Protein AF-A0A818Z376-F1 (afdb_monomer_lite)

Radius of gyration: 17.65 Å; chains: 1; bounding box: 39×61×44 Å

Sequence (131 aa):
MRNTRVFIASDSEQASSKIALQFPNQTITVPGPILHIDLPAEGVDRDHGFLKVVIDFYALGECHTSILTPSGFSALANRRRIDPYQNLFKYEDSNRRIERCHNVYEYGPPPKIMNSQLYCRVVFNCSSREM

Secondary structure (DSSP, 8-state):
-----EEE--S-HHHHHHHHHHSTTTEEE--SPPPPTTS--TT--HHHHHHHHHHHHHHHHT-SSEEE-S-HHHHHHHTTSSSTTTTEEEEETTTTEEEE-S-GGGG-PPPS-------------------

pLDDT: mean 73.96, std 20.76, range [27.02, 95.19]

Foldseek 3Di:
DPLAAAEDQDQDPPVLVVVCVVVPPRYDYQDAGQDDPPDPDDPGPPVSNVVRLVVSLQVLCPDQAHEDELDPSSLNSLVPHPDSQRNYWYQDPVVRDIGRDPDSCVSPDDPPDPPPPPPPPPDPPPPPPDD

Structure (mmCIF, N/CA/C/O backbone):
data_AF-A0A818Z376-F1
#
_entry.id   AF-A0A818Z376-F1
#
loop_
_atom_site.group_PDB
_atom_site.id
_atom_site.type_symbol
_atom_site.label_atom_id
_atom_site.label_alt_id
_atom_site.label_comp_id
_atom_site.label_asym_id
_atom_site.label_entity_id
_atom_site.label_seq_id
_atom_site.pdbx_PDB_ins_code
_atom_site.Cartn_x
_atom_site.Cartn_y
_atom_site.Cartn_z
_atom_site.occupancy
_atom_site.B_iso_or_equiv
_atom_site.auth_seq_id
_atom_site.auth_comp_id
_atom_site.auth_asym_id
_atom_site.auth_atom_id
_atom_site.pdbx_PDB_model_num
ATOM 1 N N . MET A 1 1 ? -14.908 -9.721 18.491 1.00 42.75 1 MET A N 1
ATOM 2 C CA . MET A 1 1 ? -14.151 -8.605 17.878 1.00 42.75 1 MET A CA 1
ATOM 3 C C . MET A 1 1 ? -13.743 -9.043 16.481 1.00 42.75 1 MET A C 1
ATOM 5 O O . MET A 1 1 ? -13.333 -10.187 16.340 1.00 42.75 1 MET A O 1
ATOM 9 N N . ARG A 1 2 ? -13.936 -8.223 15.441 1.00 52.84 2 ARG A N 1
ATOM 10 C CA . ARG A 1 2 ? -13.462 -8.580 14.091 1.00 52.84 2 ARG A CA 1
ATOM 11 C C . ARG A 1 2 ? -11.931 -8.492 14.086 1.00 52.84 2 ARG A C 1
ATOM 13 O O . ARG A 1 2 ? -11.396 -7.478 14.518 1.00 52.84 2 ARG A O 1
ATOM 20 N N . ASN A 1 3 ? -11.251 -9.550 13.643 1.00 78.19 3 ASN A N 1
ATOM 21 C CA . ASN A 1 3 ? -9.796 -9.567 13.475 1.00 78.19 3 ASN A CA 1
ATOM 22 C C . ASN A 1 3 ? -9.409 -8.643 12.311 1.00 78.19 3 ASN A C 1
ATOM 24 O O . ASN A 1 3 ? -9.401 -9.071 11.159 1.00 78.19 3 ASN A O 1
ATOM 28 N N . THR A 1 4 ? -9.127 -7.375 12.605 1.00 86.38 4 THR A N 1
ATOM 29 C CA . THR A 1 4 ? -8.616 -6.416 11.618 1.00 86.38 4 THR A CA 1
ATOM 30 C C . THR A 1 4 ? -7.124 -6.652 11.405 1.00 86.38 4 THR A C 1
ATOM 32 O O . THR A 1 4 ? -6.371 -6.776 12.369 1.00 86.38 4 THR A O 1
ATOM 35 N N . ARG A 1 5 ? -6.697 -6.709 10.141 1.00 92.81 5 ARG A N 1
ATOM 36 C CA . ARG A 1 5 ? -5.283 -6.721 9.749 1.00 92.81 5 ARG A CA 1
ATOM 37 C C . ARG A 1 5 ? -4.965 -5.469 8.942 1.00 92.81 5 ARG A C 1
ATOM 39 O O . ARG A 1 5 ? -5.823 -4.979 8.210 1.00 92.81 5 ARG A O 1
ATOM 46 N N . VAL A 1 6 ? -3.743 -4.972 9.079 1.00 93.75 6 VAL A N 1
ATOM 47 C CA . VAL A 1 6 ? -3.241 -3.771 8.407 1.00 93.75 6 VAL A CA 1
ATOM 48 C C . VAL A 1 6 ? -2.179 -4.199 7.405 1.00 93.75 6 VAL A C 1
ATOM 50 O O . VAL A 1 6 ? -1.086 -4.606 7.789 1.00 93.75 6 VAL A O 1
ATOM 53 N N . PHE A 1 7 ? -2.502 -4.128 6.119 1.00 95.19 7 PHE A N 1
ATOM 54 C CA . PHE A 1 7 ? -1.516 -4.346 5.068 1.00 95.19 7 PHE A CA 1
ATOM 55 C C . PHE A 1 7 ? -0.757 -3.047 4.775 1.00 95.19 7 PHE A C 1
ATOM 57 O O . PHE A 1 7 ? -1.379 -1.996 4.619 1.00 95.19 7 PHE A O 1
ATOM 64 N N . ILE A 1 8 ? 0.573 -3.118 4.710 1.00 92.81 8 ILE A N 1
ATOM 65 C CA . ILE A 1 8 ? 1.451 -1.970 4.461 1.00 92.81 8 ILE A CA 1
ATOM 66 C C . ILE A 1 8 ? 2.267 -2.230 3.194 1.00 92.81 8 ILE A C 1
ATOM 68 O O . ILE A 1 8 ? 3.196 -3.042 3.210 1.00 92.81 8 ILE A O 1
ATOM 72 N N . ALA A 1 9 ? 1.949 -1.484 2.135 1.00 91.38 9 ALA A N 1
ATOM 73 C CA . ALA A 1 9 ? 2.754 -1.381 0.921 1.00 91.38 9 ALA A CA 1
ATOM 74 C C . ALA A 1 9 ? 3.561 -0.078 0.968 1.00 91.38 9 ALA A C 1
ATOM 76 O O . ALA A 1 9 ? 2.996 1.014 0.890 1.00 91.38 9 ALA A O 1
ATOM 77 N N . SER A 1 10 ? 4.873 -0.192 1.156 1.00 87.25 10 SER A N 1
ATOM 78 C CA . SER A 1 10 ? 5.786 0.945 1.280 1.00 87.25 10 SER A CA 1
ATOM 79 C C . SER A 1 10 ? 7.206 0.526 0.899 1.00 87.25 10 SER A C 1
ATOM 81 O O . SER A 1 10 ? 7.645 -0.589 1.199 1.00 87.25 10 SER A O 1
ATOM 83 N N . ASP A 1 11 ? 7.924 1.438 0.256 1.00 80.62 11 ASP A N 1
ATOM 84 C CA . ASP A 1 11 ? 9.367 1.391 0.010 1.00 80.62 11 ASP A CA 1
ATOM 85 C C . ASP A 1 11 ? 10.172 1.890 1.224 1.00 80.62 11 ASP A C 1
ATOM 87 O O . ASP A 1 11 ? 11.321 1.506 1.417 1.00 80.62 11 ASP A O 1
ATOM 91 N N . SER A 1 12 ? 9.553 2.692 2.095 1.00 83.38 12 SER A N 1
ATOM 92 C CA . SER A 1 12 ? 10.142 3.142 3.356 1.00 83.38 12 SER A CA 1
ATOM 93 C C . SER A 1 12 ? 10.022 2.087 4.464 1.00 83.38 12 SER A C 1
ATOM 95 O O . SER A 1 12 ? 8.942 1.866 5.032 1.00 83.38 12 SER A O 1
ATOM 97 N N . GLU A 1 13 ? 11.149 1.478 4.839 1.00 83.12 13 GLU A N 1
ATOM 98 C CA . GLU A 1 13 ? 11.244 0.594 6.011 1.00 83.12 13 GLU A CA 1
ATOM 99 C C . GLU A 1 13 ? 10.918 1.332 7.314 1.00 83.12 13 GLU A C 1
ATOM 101 O O . GLU A 1 13 ? 10.257 0.788 8.201 1.00 83.12 13 GLU A O 1
ATOM 106 N N . GLN A 1 14 ? 11.328 2.599 7.423 1.00 84.62 14 GLN A N 1
ATOM 107 C CA . GLN A 1 14 ? 11.061 3.427 8.599 1.00 84.62 14 GLN A CA 1
ATOM 108 C C . GLN A 1 14 ? 9.560 3.670 8.788 1.00 84.62 14 GLN A C 1
ATOM 110 O O . GLN A 1 14 ? 9.058 3.556 9.908 1.00 84.62 14 GLN A O 1
ATOM 115 N N . ALA A 1 15 ? 8.834 3.991 7.711 1.00 84.00 15 ALA A N 1
ATOM 116 C CA . ALA A 1 15 ? 7.385 4.174 7.769 1.00 84.00 15 ALA A CA 1
ATOM 117 C C . ALA A 1 15 ? 6.684 2.867 8.163 1.00 84.00 15 ALA A C 1
ATOM 119 O O . ALA A 1 15 ? 5.873 2.853 9.090 1.00 84.00 15 ALA A O 1
ATOM 120 N N . SER A 1 16 ? 7.070 1.759 7.526 1.00 87.12 16 SER A N 1
ATOM 121 C CA . SER A 1 16 ? 6.525 0.428 7.813 1.00 87.12 16 SER A CA 1
ATOM 122 C C . SER A 1 16 ? 6.752 0.019 9.270 1.00 87.12 16 SER A C 1
ATOM 124 O O . SER A 1 16 ? 5.827 -0.446 9.935 1.00 87.12 16 SER A O 1
ATOM 126 N N . SER A 1 17 ? 7.951 0.275 9.799 1.00 88.38 17 SER A N 1
ATOM 127 C CA . SER A 1 17 ? 8.308 -0.026 11.189 1.00 88.38 17 SER A CA 1
ATOM 128 C C . SER A 1 17 ? 7.489 0.795 12.183 1.00 88.38 17 SER A C 1
ATOM 130 O O . SER A 1 17 ? 6.986 0.252 13.163 1.00 88.38 17 SER A O 1
ATOM 132 N N . LYS A 1 18 ? 7.286 2.094 11.921 1.00 89.25 18 LYS A N 1
ATOM 133 C CA . LYS A 1 18 ? 6.448 2.956 12.773 1.00 89.25 18 LYS A CA 1
ATOM 134 C C . LYS A 1 18 ? 5.004 2.456 12.847 1.00 89.25 18 LYS A C 1
ATOM 136 O O . LYS A 1 18 ? 4.437 2.405 13.934 1.00 89.25 18 LYS A O 1
ATOM 141 N N . ILE A 1 19 ? 4.428 2.045 11.717 1.00 87.25 19 ILE A N 1
ATOM 142 C CA . ILE A 1 19 ? 3.065 1.498 11.680 1.00 87.25 19 ILE A CA 1
ATOM 143 C C . ILE A 1 19 ? 3.015 0.135 12.389 1.00 87.25 19 ILE A C 1
ATOM 145 O O . ILE A 1 19 ? 2.101 -0.112 13.171 1.00 87.25 19 ILE A O 1
ATOM 149 N N . ALA A 1 20 ? 4.011 -0.732 12.183 1.00 89.06 20 ALA A N 1
ATOM 150 C CA . ALA A 1 20 ? 4.104 -2.023 12.869 1.00 89.06 20 ALA A CA 1
ATOM 151 C C . ALA A 1 20 ? 4.171 -1.889 14.397 1.00 89.06 20 ALA A C 1
ATOM 153 O O . ALA A 1 20 ? 3.533 -2.669 15.102 1.00 89.06 20 ALA A O 1
ATOM 154 N N . LEU A 1 21 ? 4.871 -0.872 14.907 1.00 92.25 21 LEU A N 1
ATOM 155 C CA . LEU A 1 21 ? 4.897 -0.554 16.338 1.00 92.25 21 LEU A CA 1
ATOM 156 C C . LEU A 1 21 ? 3.533 -0.083 16.864 1.00 92.25 21 LEU A C 1
ATOM 158 O O . LEU A 1 21 ? 3.190 -0.365 18.009 1.00 92.25 21 LEU A O 1
ATOM 162 N N . GLN A 1 22 ? 2.751 0.616 16.039 1.00 91.00 22 GLN A N 1
ATOM 163 C CA . GLN A 1 22 ? 1.426 1.112 16.415 1.00 91.00 22 GLN A CA 1
ATOM 164 C C . GLN A 1 22 ? 0.340 0.023 16.373 1.00 91.00 22 GLN A C 1
ATOM 166 O O . GLN A 1 22 ? -0.625 0.094 17.134 1.00 91.00 22 GLN A O 1
ATOM 171 N N . PHE A 1 23 ? 0.499 -0.992 15.519 1.00 88.94 23 PHE A N 1
ATOM 172 C CA . PHE A 1 23 ? -0.454 -2.093 15.338 1.00 88.94 23 PHE A CA 1
ATOM 173 C C . PHE A 1 23 ? 0.218 -3.464 15.545 1.00 88.94 23 PHE A C 1
ATOM 175 O O . PHE A 1 23 ? 0.301 -4.272 14.610 1.00 88.94 23 PHE A O 1
ATOM 182 N N . PRO A 1 24 ? 0.701 -3.761 16.766 1.00 88.44 24 PRO A N 1
ATOM 183 C CA . PRO A 1 24 ? 1.450 -4.982 17.029 1.00 88.44 24 PRO A CA 1
ATOM 184 C C . PRO A 1 24 ? 0.601 -6.224 16.729 1.00 88.44 24 PRO A C 1
ATOM 186 O O . PRO A 1 24 ? -0.566 -6.306 17.113 1.00 88.44 24 PRO A O 1
ATOM 189 N N . ASN A 1 25 ? 1.198 -7.205 16.046 1.00 88.50 25 ASN A N 1
ATOM 190 C CA . ASN A 1 25 ? 0.570 -8.472 15.636 1.00 88.50 25 ASN A CA 1
ATOM 191 C C . ASN A 1 25 ? -0.619 -8.343 14.663 1.00 88.50 25 ASN A C 1
ATOM 193 O O . ASN A 1 25 ? -1.320 -9.325 14.417 1.00 88.50 25 ASN A O 1
ATOM 197 N N . GLN A 1 26 ? -0.860 -7.154 14.108 1.00 90.25 26 GLN A N 1
ATOM 198 C CA . GLN A 1 26 ? -1.934 -6.914 13.137 1.00 90.25 26 GLN A CA 1
ATOM 199 C C . GLN A 1 26 ? -1.397 -6.510 11.765 1.00 90.25 26 GLN A C 1
ATOM 201 O O . GLN A 1 26 ? -2.154 -6.525 10.795 1.00 90.25 26 GLN A O 1
ATOM 206 N N . THR A 1 27 ? -0.114 -6.160 11.666 1.00 91.69 27 THR A N 1
ATOM 207 C CA . THR A 1 27 ? 0.498 -5.722 10.416 1.00 91.69 27 THR A CA 1
ATOM 208 C C . THR A 1 27 ? 0.963 -6.881 9.547 1.00 91.69 27 THR A C 1
ATOM 210 O O . THR A 1 27 ? 1.484 -7.889 10.020 1.00 91.69 27 THR A O 1
ATOM 213 N N . ILE A 1 28 ? 0.778 -6.717 8.242 1.00 92.56 28 ILE A N 1
ATOM 214 C CA . ILE A 1 28 ? 1.353 -7.560 7.201 1.00 92.56 28 ILE A CA 1
ATOM 215 C C . ILE A 1 28 ? 2.096 -6.629 6.250 1.00 92.56 28 ILE A C 1
ATOM 217 O O . ILE A 1 28 ? 1.557 -5.611 5.820 1.00 92.56 28 ILE A O 1
ATOM 221 N N . THR A 1 29 ? 3.330 -6.981 5.918 1.00 90.88 29 THR A N 1
ATOM 222 C CA . THR A 1 29 ? 4.151 -6.262 4.947 1.00 90.88 29 THR A CA 1
ATOM 223 C C . THR A 1 29 ? 4.932 -7.267 4.111 1.00 90.88 29 THR A C 1
ATOM 225 O O . THR A 1 29 ? 5.204 -8.378 4.576 1.00 90.88 29 THR A O 1
ATOM 228 N N . VAL A 1 30 ? 5.272 -6.891 2.882 1.00 89.31 30 VAL A N 1
ATOM 229 C CA . VAL A 1 30 ? 6.140 -7.685 2.013 1.00 89.31 30 VAL A CA 1
ATOM 230 C C . VAL A 1 30 ? 7.563 -7.129 2.121 1.00 89.31 30 VAL A C 1
ATOM 232 O O . VAL A 1 30 ? 7.770 -5.930 1.887 1.00 89.31 30 VAL A O 1
ATOM 235 N N . PRO A 1 31 ? 8.554 -7.954 2.503 1.00 83.31 31 PRO A N 1
ATOM 236 C CA . PRO A 1 31 ? 9.937 -7.506 2.603 1.00 83.31 31 PRO A CA 1
ATOM 237 C C . PRO A 1 31 ? 10.524 -7.186 1.221 1.00 83.31 31 PRO A C 1
ATOM 239 O O . PRO A 1 31 ? 10.107 -7.749 0.212 1.00 83.31 31 PRO A O 1
ATOM 242 N N . GLY A 1 32 ? 11.516 -6.294 1.194 1.00 76.00 32 GLY A N 1
ATOM 243 C CA . GLY A 1 32 ? 12.244 -5.895 -0.016 1.00 76.00 32 GLY A CA 1
ATOM 244 C C . GLY A 1 32 ? 11.938 -4.465 -0.487 1.00 76.00 32 GLY A C 1
ATOM 245 O O . GLY A 1 32 ? 11.064 -3.799 0.076 1.00 76.00 32 GLY A O 1
ATOM 246 N N . PRO A 1 33 ? 12.653 -3.963 -1.507 1.00 72.31 33 PRO A N 1
ATOM 247 C CA . PRO A 1 33 ? 12.403 -2.645 -2.090 1.00 72.31 33 PRO A CA 1
ATOM 248 C C . PRO A 1 33 ? 11.218 -2.679 -3.069 1.00 72.31 33 PRO A C 1
ATOM 250 O O . PRO A 1 33 ? 11.033 -3.662 -3.785 1.00 72.31 33 PRO A O 1
ATOM 253 N N . ILE A 1 34 ? 10.425 -1.604 -3.149 1.00 71.00 34 ILE A N 1
ATOM 254 C CA . ILE A 1 34 ? 9.512 -1.423 -4.291 1.00 71.00 34 ILE A CA 1
ATOM 255 C C . IL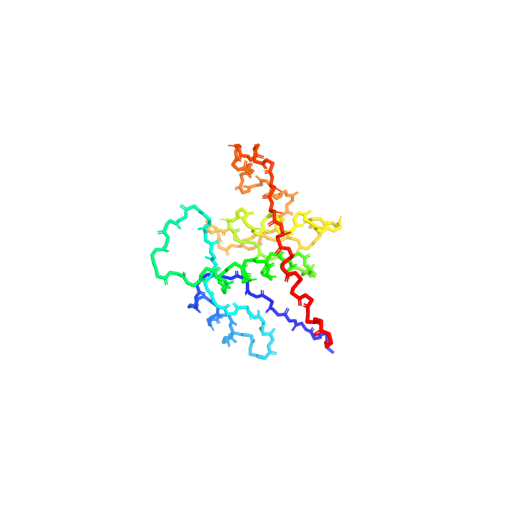E A 1 34 ? 10.375 -0.996 -5.476 1.00 71.00 34 ILE A C 1
ATOM 257 O O . ILE A 1 34 ? 11.016 0.053 -5.446 1.00 71.00 34 ILE A O 1
ATOM 261 N N . LEU A 1 35 ? 10.424 -1.825 -6.514 1.00 72.81 35 LEU A N 1
ATOM 262 C CA . LEU A 1 35 ? 11.175 -1.511 -7.723 1.00 72.81 35 LEU A CA 1
ATOM 263 C C . LEU A 1 35 ? 10.428 -0.483 -8.570 1.00 72.81 35 LEU A C 1
ATOM 265 O O . LEU A 1 35 ? 9.335 -0.740 -9.072 1.00 72.81 35 LEU A O 1
ATOM 269 N N . HIS A 1 36 ? 11.059 0.668 -8.770 1.00 71.81 36 HIS A N 1
ATOM 270 C CA . HIS A 1 36 ? 10.618 1.659 -9.740 1.00 71.81 36 HIS A CA 1
ATOM 271 C C . HIS A 1 36 ? 11.241 1.326 -11.095 1.00 71.81 36 HIS A C 1
ATOM 273 O O . HIS A 1 36 ? 12.459 1.378 -11.244 1.00 71.81 36 HIS A O 1
ATOM 279 N N . ILE A 1 37 ? 10.409 1.000 -12.087 1.00 64.06 37 ILE A N 1
ATOM 280 C CA . ILE A 1 37 ? 10.866 0.663 -13.448 1.00 64.06 37 ILE A CA 1
ATOM 281 C C . ILE A 1 37 ? 11.618 1.815 -14.134 1.00 64.06 37 ILE A C 1
ATOM 283 O O . ILE A 1 37 ? 12.416 1.571 -15.034 1.00 64.06 37 ILE A O 1
ATOM 287 N N . ASP A 1 38 ? 11.387 3.048 -13.678 1.00 58.94 38 ASP A N 1
ATOM 288 C CA . ASP A 1 38 ? 11.973 4.266 -14.238 1.00 58.94 38 ASP A CA 1
ATOM 289 C C . ASP A 1 38 ? 13.306 4.659 -13.576 1.00 58.94 38 ASP A C 1
ATOM 291 O O . ASP A 1 38 ? 13.969 5.587 -14.038 1.00 58.94 38 ASP A O 1
ATOM 295 N N . LEU A 1 39 ? 13.715 3.982 -12.494 1.00 59.22 39 LEU A N 1
ATOM 296 C CA . LEU A 1 39 ? 14.960 4.285 -11.790 1.00 59.22 39 LEU A CA 1
ATOM 297 C C . LEU A 1 39 ? 16.037 3.247 -12.148 1.00 59.22 39 LEU A C 1
ATOM 299 O O . LEU A 1 39 ? 15.885 2.068 -11.813 1.00 59.22 39 LEU A O 1
ATOM 303 N N . PRO A 1 40 ? 17.145 3.646 -12.804 1.00 53.06 40 PRO A N 1
ATOM 304 C CA . PRO A 1 40 ? 18.277 2.759 -13.015 1.00 53.06 40 PRO A CA 1
ATOM 305 C C . PRO A 1 40 ? 18.920 2.486 -11.659 1.00 53.06 40 PRO A C 1
ATOM 307 O O . PRO A 1 40 ? 19.587 3.345 -11.087 1.00 53.06 40 PRO A O 1
ATOM 310 N N . ALA A 1 41 ? 18.683 1.299 -11.118 1.00 55.50 41 ALA A N 1
ATOM 311 C CA . ALA A 1 41 ? 19.202 0.944 -9.815 1.00 55.50 41 ALA A CA 1
ATOM 312 C C . ALA A 1 41 ? 20.343 -0.071 -9.966 1.00 55.50 41 ALA A C 1
ATOM 314 O O . ALA A 1 41 ? 20.123 -1.260 -10.224 1.00 55.50 41 ALA A O 1
ATOM 315 N N . GLU A 1 42 ? 21.580 0.418 -9.858 1.00 58.50 42 GLU A N 1
ATOM 316 C CA . GLU A 1 42 ? 22.744 -0.434 -9.613 1.00 58.50 42 GLU A CA 1
ATOM 317 C C . GLU A 1 42 ? 22.624 -1.048 -8.211 1.00 58.50 42 GLU A C 1
ATOM 319 O O . GLU A 1 42 ? 22.254 -0.370 -7.254 1.00 58.50 42 GLU A O 1
ATOM 324 N N . GLY A 1 43 ? 22.896 -2.349 -8.088 1.00 60.66 43 GLY A N 1
ATOM 325 C CA . GLY A 1 43 ? 22.857 -3.052 -6.800 1.00 60.66 43 GLY A CA 1
ATOM 326 C C . GLY A 1 43 ? 21.462 -3.400 -6.267 1.00 60.66 43 GLY A C 1
ATOM 327 O O . GLY A 1 43 ? 21.360 -3.867 -5.136 1.00 60.66 43 GLY A O 1
ATOM 328 N N . VAL A 1 44 ? 20.391 -3.217 -7.050 1.00 64.75 44 VAL A N 1
ATOM 329 C CA . VAL A 1 44 ? 19.044 -3.640 -6.634 1.00 64.75 44 VAL A CA 1
ATOM 330 C C . VAL A 1 44 ? 18.782 -5.090 -7.004 1.00 64.75 44 VAL A C 1
ATOM 332 O O . VAL A 1 44 ? 18.938 -5.501 -8.154 1.00 64.75 44 VAL A O 1
ATOM 335 N N . ASP A 1 45 ? 18.325 -5.842 -6.007 1.00 69.75 45 ASP A N 1
ATOM 336 C CA . ASP A 1 45 ? 17.781 -7.183 -6.161 1.00 69.75 45 ASP A CA 1
ATOM 337 C C . ASP A 1 45 ? 16.485 -7.132 -6.983 1.00 69.75 45 ASP A C 1
ATOM 339 O O . ASP A 1 45 ? 15.395 -6.833 -6.481 1.00 69.75 45 ASP A O 1
ATOM 343 N N . ARG A 1 46 ? 16.639 -7.343 -8.293 1.00 71.06 46 ARG A N 1
ATOM 34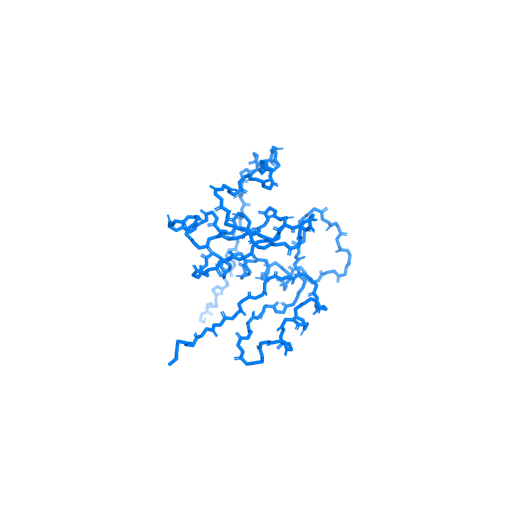4 C CA . ARG A 1 46 ? 15.559 -7.196 -9.272 1.00 71.06 46 ARG A CA 1
ATOM 345 C C . ARG A 1 46 ? 14.443 -8.205 -9.060 1.00 71.06 46 ARG A C 1
ATOM 347 O O . ARG A 1 46 ? 13.275 -7.852 -9.209 1.00 71.06 46 ARG A O 1
ATOM 354 N N . ASP A 1 47 ? 14.805 -9.424 -8.687 1.00 72.38 47 ASP A N 1
ATOM 355 C CA . ASP A 1 47 ? 13.862 -10.526 -8.560 1.00 72.38 47 ASP A CA 1
ATOM 356 C C . ASP A 1 47 ? 12.983 -10.328 -7.322 1.00 72.38 47 ASP A C 1
ATOM 358 O O . ASP A 1 47 ? 11.751 -10.338 -7.427 1.00 72.38 47 ASP A O 1
ATOM 362 N N . HIS A 1 48 ? 13.588 -10.039 -6.164 1.00 70.44 48 HIS A N 1
ATOM 363 C CA . HIS A 1 48 ? 12.823 -9.780 -4.943 1.00 70.44 48 HIS A CA 1
ATOM 364 C C . HIS A 1 48 ? 12.028 -8.475 -5.018 1.00 70.44 48 HIS A C 1
ATOM 366 O O . HIS A 1 48 ? 10.877 -8.437 -4.575 1.00 70.44 48 HIS A O 1
ATOM 372 N N . GLY A 1 49 ? 12.585 -7.417 -5.613 1.00 76.38 49 GLY A N 1
ATOM 373 C CA . GLY A 1 49 ? 11.857 -6.159 -5.763 1.00 76.38 49 GLY A CA 1
ATOM 374 C C . GLY A 1 49 ? 10.668 -6.277 -6.723 1.00 76.38 49 GLY A C 1
ATOM 375 O O . GLY A 1 49 ? 9.604 -5.718 -6.458 1.00 76.38 49 GLY A O 1
ATOM 376 N N . PHE A 1 50 ? 10.802 -7.042 -7.814 1.00 83.00 50 PHE A N 1
ATOM 377 C CA . PHE A 1 50 ? 9.702 -7.272 -8.749 1.00 83.00 50 PHE A CA 1
ATOM 378 C C . PHE A 1 50 ? 8.597 -8.085 -8.081 1.00 83.00 50 PHE A C 1
ATOM 380 O O . PHE A 1 50 ? 7.420 -7.729 -8.168 1.00 83.00 50 PHE A O 1
ATOM 387 N N . LEU A 1 51 ? 8.975 -9.142 -7.359 1.00 85.94 51 LEU A N 1
ATOM 388 C CA . LEU A 1 51 ? 8.023 -9.955 -6.619 1.00 85.94 51 LEU A CA 1
ATOM 389 C C . LEU A 1 51 ? 7.271 -9.120 -5.578 1.00 85.94 51 LEU A C 1
ATOM 391 O O . LEU A 1 51 ? 6.048 -9.228 -5.494 1.00 85.94 51 LEU A O 1
ATOM 395 N N . LYS A 1 52 ? 7.965 -8.241 -4.844 1.00 88.19 52 LYS A N 1
ATOM 396 C CA . LYS A 1 52 ? 7.318 -7.307 -3.918 1.00 88.19 52 LYS A CA 1
ATOM 397 C C . LYS A 1 52 ? 6.304 -6.415 -4.623 1.00 88.19 52 LYS A C 1
ATOM 399 O O . LYS A 1 52 ? 5.165 -6.354 -4.175 1.00 88.19 52 LYS A O 1
ATOM 404 N N . VAL A 1 53 ? 6.683 -5.771 -5.729 1.00 88.62 53 VAL A N 1
ATOM 405 C CA . VAL A 1 53 ? 5.777 -4.908 -6.509 1.00 88.62 53 VAL A CA 1
ATOM 406 C C . VAL A 1 53 ? 4.511 -5.666 -6.900 1.00 88.62 53 VAL A C 1
ATOM 408 O O . VAL A 1 53 ? 3.409 -5.147 -6.732 1.00 88.62 53 VAL A O 1
ATOM 411 N N . VAL A 1 54 ? 4.650 -6.903 -7.385 1.00 90.19 54 VAL A N 1
ATOM 412 C CA . VAL A 1 54 ? 3.504 -7.743 -7.749 1.00 90.19 54 VAL A CA 1
ATOM 413 C C . VAL A 1 54 ? 2.654 -8.056 -6.518 1.00 90.19 54 VAL A C 1
ATOM 415 O O . VAL A 1 54 ? 1.451 -7.810 -6.545 1.00 90.19 54 VAL A O 1
ATOM 418 N N . ILE A 1 55 ? 3.238 -8.554 -5.429 1.00 92.62 55 ILE A N 1
ATOM 419 C CA . ILE A 1 55 ? 2.463 -8.919 -4.235 1.00 92.62 55 ILE A CA 1
ATOM 420 C C . ILE A 1 55 ? 1.755 -7.690 -3.656 1.00 92.62 55 ILE A C 1
ATOM 422 O O . ILE A 1 55 ? 0.553 -7.762 -3.411 1.00 92.62 55 ILE A O 1
ATOM 426 N N . ASP A 1 56 ? 2.449 -6.561 -3.505 1.00 92.12 56 ASP A N 1
ATOM 427 C CA . ASP A 1 56 ? 1.877 -5.310 -2.998 1.00 92.12 56 ASP A CA 1
ATOM 428 C C . ASP A 1 56 ? 0.720 -4.830 -3.878 1.00 92.12 56 ASP A C 1
ATOM 430 O O . ASP A 1 56 ? -0.326 -4.427 -3.365 1.00 92.12 56 ASP A O 1
ATOM 434 N N . PHE A 1 57 ? 0.865 -4.921 -5.202 1.00 91.62 57 PHE A N 1
ATOM 435 C CA . PHE A 1 57 ? -0.158 -4.490 -6.150 1.00 91.62 57 PHE A CA 1
ATOM 436 C C . PHE A 1 57 ? -1.441 -5.318 -6.040 1.00 91.62 57 PHE A C 1
ATOM 438 O O . PHE A 1 57 ? -2.544 -4.770 -6.066 1.00 91.62 57 PHE A O 1
ATOM 445 N N . TYR A 1 58 ? -1.311 -6.639 -5.902 1.00 93.69 58 TYR A N 1
ATOM 446 C CA . TYR A 1 58 ? -2.465 -7.518 -5.730 1.00 93.69 58 TYR A CA 1
ATOM 447 C C . TYR A 1 58 ? -3.058 -7.384 -4.324 1.00 93.69 58 TYR A C 1
ATOM 449 O O . TYR A 1 58 ? -4.260 -7.179 -4.200 1.00 93.69 58 TYR A O 1
ATOM 457 N N . ALA A 1 59 ? -2.235 -7.416 -3.276 1.00 93.81 59 ALA A N 1
ATOM 458 C CA . ALA A 1 59 ? -2.692 -7.341 -1.891 1.00 93.81 59 ALA A CA 1
ATOM 459 C C . ALA A 1 59 ? -3.418 -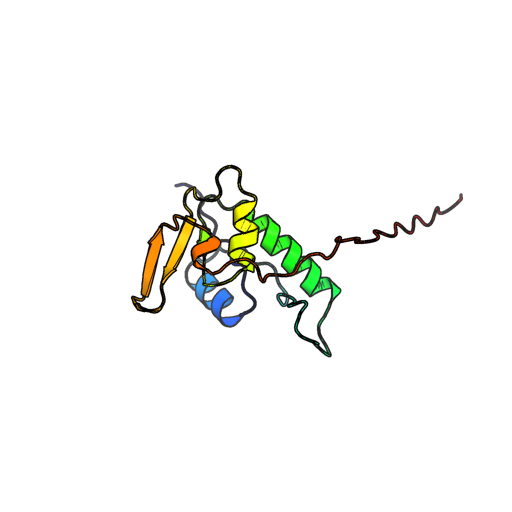6.023 -1.576 1.00 93.81 59 ALA A C 1
ATOM 461 O O . ALA A 1 59 ? -4.465 -6.054 -0.933 1.00 93.81 59 ALA A O 1
ATOM 462 N N . LEU A 1 60 ? -2.933 -4.879 -2.082 1.00 91.19 60 LEU A N 1
ATOM 463 C CA . LEU A 1 60 ? -3.632 -3.592 -1.954 1.00 91.19 60 LEU A CA 1
ATOM 464 C C . LEU A 1 60 ? -5.031 -3.618 -2.580 1.00 91.19 60 LEU A C 1
ATOM 466 O O . LEU A 1 60 ? -5.951 -3.002 -2.044 1.00 91.19 60 LEU A O 1
ATOM 470 N N . GLY A 1 61 ? -5.188 -4.304 -3.714 1.00 90.69 61 GLY A N 1
ATOM 471 C CA . GLY A 1 61 ? -6.473 -4.447 -4.395 1.00 90.69 61 GLY A CA 1
ATOM 472 C C . GLY A 1 61 ? -7.476 -5.305 -3.621 1.00 90.69 61 GLY A C 1
ATOM 473 O O . GLY A 1 61 ? -8.673 -5.099 -3.762 1.00 90.69 61 GLY A O 1
ATOM 474 N N . GLU A 1 62 ? -7.022 -6.214 -2.762 1.00 92.38 62 GLU A N 1
ATOM 475 C CA . GLU A 1 62 ? -7.904 -7.104 -1.990 1.00 92.38 62 GLU A CA 1
ATOM 476 C C . GLU A 1 62 ? -8.325 -6.519 -0.629 1.00 92.38 62 GLU A C 1
ATOM 478 O O . GLU A 1 62 ? -9.136 -7.103 0.096 1.00 92.38 62 GLU A O 1
ATOM 483 N N . CYS A 1 63 ? -7.802 -5.350 -0.254 1.00 92.12 63 CYS A N 1
ATOM 484 C CA . CYS A 1 63 ? -8.165 -4.690 0.994 1.00 92.12 63 CYS A CA 1
ATOM 485 C C . CYS A 1 63 ? -9.641 -4.248 1.004 1.00 92.12 63 CYS A C 1
ATOM 487 O O . CYS A 1 63 ? -10.152 -3.640 0.061 1.00 92.12 63 CYS A O 1
ATOM 489 N N . HIS A 1 64 ? -10.333 -4.492 2.125 1.00 92.25 64 HIS A N 1
ATOM 490 C CA . HIS A 1 64 ? -11.710 -4.015 2.323 1.00 92.25 64 HIS A CA 1
ATOM 491 C C . HIS A 1 64 ? -11.793 -2.485 2.412 1.00 92.25 64 HIS A C 1
ATOM 493 O O . HIS A 1 64 ? -12.756 -1.891 1.929 1.00 92.25 64 HIS A O 1
ATOM 499 N N . THR A 1 65 ? -10.787 -1.879 3.042 1.00 92.81 65 THR A N 1
ATOM 500 C CA . THR A 1 65 ? -10.609 -0.436 3.206 1.00 92.81 65 THR A CA 1
ATOM 501 C C . THR A 1 65 ? -9.189 -0.094 2.787 1.00 92.81 65 THR A C 1
ATOM 503 O O . THR A 1 65 ? -8.251 -0.731 3.266 1.00 92.81 65 THR A O 1
ATOM 506 N N . SER A 1 66 ? -9.036 0.928 1.950 1.00 93.06 66 SER A N 1
ATOM 507 C CA . SER A 1 66 ? -7.735 1.361 1.434 1.00 93.06 66 SER A CA 1
ATOM 508 C C . SER A 1 66 ? -7.521 2.839 1.728 1.00 93.06 66 SER A C 1
ATOM 510 O O . SER A 1 66 ? -8.405 3.653 1.469 1.00 93.06 66 SER A O 1
ATOM 512 N N . ILE A 1 67 ? -6.346 3.186 2.257 1.00 91.81 67 ILE A N 1
ATOM 513 C CA . ILE A 1 67 ? -5.912 4.571 2.480 1.00 91.81 67 ILE A CA 1
ATOM 514 C C . ILE A 1 67 ? -4.719 4.821 1.564 1.00 91.81 67 ILE A C 1
ATOM 516 O O . ILE A 1 67 ? -3.689 4.162 1.691 1.00 91.81 67 ILE A O 1
ATOM 520 N N . LEU A 1 68 ? -4.877 5.743 0.621 1.00 88.69 68 LEU A N 1
ATOM 521 C CA . LEU A 1 68 ? -3.882 6.045 -0.396 1.00 88.69 68 LEU A CA 1
ATOM 522 C C . LEU A 1 68 ? -3.067 7.281 -0.015 1.00 88.69 68 LEU A C 1
ATOM 524 O O . LEU A 1 68 ? -3.602 8.277 0.474 1.00 88.69 68 LEU A O 1
ATOM 528 N N . THR A 1 69 ? -1.772 7.226 -0.299 1.00 80.50 69 THR A N 1
ATOM 529 C CA . THR A 1 69 ? -0.935 8.413 -0.484 1.00 80.50 69 THR A CA 1
ATOM 530 C C . THR A 1 69 ? -0.994 8.860 -1.952 1.00 80.50 69 THR A C 1
ATOM 532 O O . THR A 1 69 ? -1.466 8.085 -2.793 1.00 80.50 69 THR A O 1
ATOM 535 N N . PRO A 1 70 ? -0.515 10.073 -2.293 1.00 73.69 70 PRO A N 1
ATOM 536 C CA . PRO A 1 70 ? -0.421 10.549 -3.675 1.00 73.69 70 PRO A CA 1
ATOM 537 C C . PRO A 1 70 ? 0.536 9.710 -4.539 1.00 73.69 70 PRO A C 1
ATOM 539 O O . PRO A 1 70 ? 1.680 10.081 -4.782 1.00 73.69 70 PRO A O 1
ATOM 542 N N . SER A 1 71 ? 0.072 8.545 -4.991 1.00 74.44 71 SER A N 1
ATOM 543 C CA . SER A 1 71 ? 0.846 7.573 -5.760 1.00 74.44 71 SER A CA 1
ATOM 544 C C . SER A 1 71 ? -0.009 6.937 -6.853 1.00 74.44 71 SER A C 1
ATOM 546 O O . SER A 1 71 ? -1.094 6.413 -6.596 1.00 74.44 71 SER A O 1
ATOM 548 N N . GLY A 1 72 ? 0.512 6.918 -8.083 1.00 78.56 72 GLY A N 1
ATOM 549 C CA . GLY A 1 72 ? -0.134 6.226 -9.201 1.00 78.56 72 GLY A CA 1
ATOM 550 C C . GLY A 1 72 ? -0.217 4.709 -8.994 1.00 78.56 72 GLY A C 1
ATOM 551 O O . GLY A 1 72 ? -1.163 4.076 -9.459 1.00 78.56 72 GLY A O 1
ATOM 552 N N . PHE A 1 73 ? 0.722 4.121 -8.246 1.00 84.44 73 PHE A N 1
ATOM 553 C CA . PHE A 1 73 ? 0.751 2.681 -7.975 1.00 84.44 73 PHE A CA 1
ATOM 554 C C . PHE A 1 73 ? -0.477 2.224 -7.178 1.00 84.44 73 PHE A C 1
ATOM 556 O O . PHE A 1 73 ? -1.181 1.297 -7.581 1.00 84.44 73 PHE A O 1
ATOM 563 N N . SER A 1 74 ? -0.767 2.909 -6.071 1.00 84.69 74 SER A N 1
ATOM 564 C CA . SER A 1 74 ? -1.863 2.551 -5.168 1.00 84.69 74 SER A CA 1
ATOM 565 C C . SER A 1 74 ? -3.235 2.798 -5.815 1.00 84.69 74 SER A C 1
ATOM 567 O O . SER A 1 74 ? -4.159 1.995 -5.637 1.00 84.69 74 SER A O 1
ATOM 569 N N . ALA A 1 75 ? -3.345 3.843 -6.643 1.00 85.62 75 ALA A N 1
ATOM 570 C CA . ALA A 1 75 ? -4.518 4.120 -7.467 1.00 85.62 75 ALA A CA 1
ATOM 571 C C . ALA A 1 75 ? -4.772 3.006 -8.502 1.00 85.62 75 ALA A C 1
ATOM 573 O O . ALA A 1 75 ? -5.897 2.514 -8.620 1.00 85.62 75 ALA A O 1
ATOM 574 N N . LEU A 1 76 ? -3.733 2.556 -9.217 1.00 87.25 76 LEU A N 1
ATOM 575 C CA . LEU A 1 76 ? -3.841 1.461 -10.188 1.00 87.25 76 LEU A CA 1
ATOM 576 C C . LEU A 1 76 ? -4.178 0.119 -9.523 1.00 87.25 76 LEU A C 1
ATOM 578 O O . LEU A 1 76 ? -4.991 -0.631 -10.066 1.00 87.25 76 LEU A O 1
ATOM 582 N N . ALA A 1 77 ? -3.612 -0.167 -8.348 1.00 89.50 77 ALA A N 1
ATOM 583 C CA . ALA A 1 77 ? -3.924 -1.373 -7.583 1.00 89.50 77 ALA A CA 1
ATOM 584 C C . ALA A 1 77 ? -5.414 -1.425 -7.205 1.00 89.50 77 ALA A C 1
ATOM 586 O O . ALA A 1 77 ? -6.095 -2.419 -7.460 1.00 89.50 77 ALA A O 1
ATOM 587 N N . ASN A 1 78 ? -5.954 -0.321 -6.674 1.00 89.75 78 ASN A N 1
ATOM 588 C CA . ASN A 1 78 ? -7.355 -0.238 -6.247 1.00 89.75 78 ASN A CA 1
ATOM 589 C C . ASN A 1 78 ? -8.347 -0.184 -7.416 1.00 89.75 78 ASN A C 1
ATOM 591 O O . ASN A 1 78 ? -9.480 -0.636 -7.264 1.00 89.75 78 ASN A O 1
ATOM 595 N N . ARG A 1 79 ? -7.933 0.282 -8.603 1.00 88.94 79 ARG A N 1
ATOM 596 C CA . ARG A 1 79 ? -8.773 0.275 -9.816 1.00 88.94 79 ARG A CA 1
ATOM 597 C C . ARG A 1 79 ? -9.258 -1.125 -10.211 1.00 88.94 79 ARG A C 1
ATOM 599 O O . ARG A 1 79 ? -10.257 -1.249 -10.908 1.00 88.94 79 ARG A O 1
ATOM 606 N N . ARG A 1 80 ? -8.553 -2.173 -9.786 1.00 89.44 80 ARG A N 1
ATOM 607 C CA . ARG A 1 80 ? -8.901 -3.572 -10.069 1.00 89.44 80 ARG A CA 1
ATOM 608 C C . ARG A 1 80 ? -10.043 -4.118 -9.213 1.00 89.44 80 ARG A C 1
ATOM 610 O O . ARG A 1 80 ? -10.534 -5.204 -9.507 1.00 89.44 80 ARG A O 1
ATOM 617 N N . ARG A 1 81 ? -10.430 -3.415 -8.147 1.00 89.31 81 ARG A N 1
ATOM 618 C CA . ARG A 1 81 ? -11.533 -3.825 -7.270 1.00 89.31 81 ARG A CA 1
ATOM 619 C C . ARG A 1 81 ? -12.844 -3.841 -8.050 1.00 89.31 81 ARG A C 1
ATOM 621 O O . ARG A 1 81 ? -13.023 -3.053 -8.974 1.00 89.31 81 ARG A O 1
ATOM 628 N N . ILE A 1 82 ? -13.772 -4.704 -7.633 1.00 88.31 82 ILE A N 1
ATOM 629 C CA . ILE A 1 82 ? -15.130 -4.762 -8.204 1.00 88.31 82 ILE A CA 1
ATOM 630 C C . ILE A 1 82 ? -15.817 -3.394 -8.080 1.00 88.31 82 ILE A C 1
ATOM 632 O O . ILE A 1 82 ? -16.402 -2.909 -9.045 1.00 88.31 82 ILE A O 1
ATOM 636 N N . ASP A 1 83 ? -15.693 -2.763 -6.909 1.00 88.81 83 ASP A N 1
ATOM 637 C CA . ASP A 1 83 ? -16.031 -1.358 -6.685 1.00 88.81 83 ASP A CA 1
ATOM 638 C C . ASP A 1 83 ? -14.755 -0.600 -6.265 1.00 88.81 83 ASP A C 1
ATOM 640 O O . ASP A 1 83 ? -14.361 -0.654 -5.093 1.00 88.81 83 ASP A O 1
ATOM 644 N N . PRO A 1 84 ? -14.079 0.083 -7.210 1.00 86.75 84 PRO A N 1
ATOM 645 C CA . PRO A 1 84 ? -12.832 0.808 -6.958 1.00 86.75 84 PRO A CA 1
ATOM 646 C C . PRO A 1 84 ? -12.907 1.855 -5.850 1.00 86.75 84 PRO A C 1
ATOM 648 O O . PRO A 1 84 ? -11.881 2.169 -5.249 1.00 86.75 84 PRO A O 1
ATOM 651 N N . TYR A 1 85 ? -14.095 2.390 -5.566 1.00 86.12 85 TYR A N 1
ATOM 652 C CA . TYR A 1 85 ? -14.284 3.516 -4.649 1.00 86.12 85 TYR A CA 1
ATOM 653 C C . TYR A 1 85 ? -14.847 3.092 -3.293 1.00 86.12 85 TYR A C 1
ATOM 655 O O . TYR A 1 85 ? -14.882 3.890 -2.349 1.00 86.12 85 TYR A O 1
ATOM 663 N N . GLN A 1 86 ? -15.258 1.830 -3.157 1.00 89.62 86 GLN A N 1
ATOM 664 C CA . GLN A 1 86 ? -15.775 1.309 -1.902 1.00 89.62 86 GLN A CA 1
ATOM 665 C C . GLN A 1 86 ? -14.711 1.400 -0.804 1.00 89.62 86 GLN A C 1
ATOM 667 O O . GLN A 1 86 ? -13.645 0.791 -0.893 1.00 89.62 86 GLN A O 1
ATOM 672 N N . ASN A 1 87 ? -15.008 2.148 0.264 1.00 92.38 87 ASN A N 1
ATOM 673 C CA . ASN A 1 87 ? -14.092 2.372 1.390 1.00 92.38 87 ASN A CA 1
ATOM 674 C C . ASN A 1 87 ? -12.685 2.817 0.948 1.00 92.38 87 ASN A C 1
ATOM 676 O O . ASN A 1 87 ? -11.682 2.414 1.545 1.00 92.38 87 ASN A O 1
ATOM 680 N N . LEU A 1 88 ? -12.613 3.612 -0.121 1.00 91.12 88 LEU A N 1
ATOM 681 C CA . LEU A 1 88 ? -11.372 4.207 -0.582 1.00 91.12 88 LEU A CA 1
ATOM 682 C C . LEU A 1 88 ? -11.190 5.581 0.058 1.00 91.12 88 LEU A C 1
ATOM 684 O O . LEU A 1 88 ? -12.082 6.433 0.020 1.00 91.12 88 LEU A O 1
ATOM 688 N N . PHE A 1 89 ? -10.017 5.799 0.630 1.00 91.88 89 PHE A N 1
ATOM 689 C CA . PHE A 1 89 ? -9.647 7.037 1.286 1.00 91.88 89 PHE A CA 1
ATOM 690 C C . PHE A 1 89 ? -8.298 7.527 0.784 1.00 91.88 89 PHE A C 1
ATOM 692 O O . PHE A 1 89 ? -7.472 6.747 0.315 1.00 91.88 89 PHE A O 1
ATOM 699 N N . LYS A 1 90 ? -8.067 8.823 0.929 1.00 88.56 90 LYS A N 1
ATOM 700 C CA . LYS A 1 90 ? -6.803 9.488 0.658 1.00 88.56 90 LYS A CA 1
ATOM 701 C C . LYS A 1 90 ? -6.295 10.212 1.888 1.00 88.56 90 LYS A C 1
ATOM 703 O O . LYS A 1 90 ? -7.095 10.769 2.634 1.00 88.56 90 LYS A O 1
ATOM 708 N N . TYR A 1 91 ? -4.982 10.231 2.072 1.00 85.56 91 TYR A N 1
ATOM 709 C CA . TYR A 1 91 ? -4.338 11.153 2.996 1.00 85.56 91 TYR A CA 1
ATOM 710 C C . TYR A 1 91 ? -3.995 12.457 2.264 1.00 85.56 91 TYR A C 1
ATOM 712 O O . TYR A 1 91 ? -3.249 12.447 1.285 1.00 85.56 91 TYR A O 1
ATOM 720 N N . GLU A 1 92 ? -4.567 13.561 2.738 1.00 82.44 92 GLU A N 1
ATOM 721 C CA . GLU A 1 92 ? -4.327 14.918 2.257 1.00 82.44 92 GLU A CA 1
ATOM 722 C C . GLU A 1 92 ? -3.293 15.595 3.160 1.00 82.44 92 GLU A C 1
ATOM 724 O O . GLU A 1 92 ? -3.563 15.863 4.337 1.00 82.44 92 GLU A O 1
ATOM 729 N N . ASP A 1 93 ? -2.106 15.864 2.616 1.00 79.56 93 ASP A N 1
ATOM 730 C CA . ASP A 1 93 ? -0.979 16.371 3.402 1.00 79.56 93 ASP A CA 1
ATOM 731 C C . ASP A 1 93 ? -1.173 17.835 3.819 1.00 79.56 93 ASP A C 1
ATOM 733 O O . ASP A 1 93 ? -0.842 18.204 4.947 1.00 79.56 93 ASP A O 1
ATOM 737 N N . SER A 1 94 ? -1.812 18.648 2.964 1.00 82.31 94 SER A N 1
ATOM 738 C CA . SER A 1 94 ? -2.042 20.078 3.225 1.00 82.31 94 SER A CA 1
ATOM 739 C C . SER A 1 94 ? -2.820 20.330 4.519 1.00 82.31 94 SER A C 1
ATOM 741 O O . SER A 1 94 ? -2.496 21.241 5.279 1.00 82.31 94 SER A O 1
ATOM 743 N N . ASN A 1 95 ? -3.804 19.475 4.804 1.00 83.75 95 ASN A N 1
ATOM 744 C CA . ASN A 1 95 ? -4.663 19.580 5.981 1.00 83.75 95 ASN A CA 1
ATOM 745 C C . ASN A 1 95 ? -4.422 18.468 7.010 1.00 83.75 95 ASN A C 1
ATOM 747 O O . ASN A 1 95 ? -5.067 18.475 8.058 1.00 83.75 95 ASN A O 1
ATOM 751 N N . ARG A 1 96 ? -3.514 17.522 6.732 1.00 84.56 96 ARG A N 1
ATOM 752 C CA . ARG A 1 96 ? -3.232 16.327 7.550 1.00 84.56 96 ARG A CA 1
ATOM 753 C C . ARG A 1 96 ? -4.485 15.519 7.886 1.00 84.56 96 ARG A C 1
ATOM 755 O O . ARG A 1 96 ? -4.712 15.139 9.037 1.00 84.56 96 ARG A O 1
ATOM 762 N N . ARG A 1 97 ? -5.339 15.283 6.888 1.00 88.81 97 ARG A N 1
ATOM 763 C CA . ARG A 1 97 ? -6.633 14.602 7.066 1.00 88.81 97 ARG A CA 1
ATOM 764 C C . ARG A 1 97 ? -6.784 13.425 6.123 1.00 88.81 97 ARG A C 1
ATOM 766 O O . ARG A 1 97 ? -6.203 13.388 5.047 1.00 88.81 97 ARG A O 1
ATOM 773 N N . ILE A 1 98 ? -7.598 12.466 6.554 1.00 88.69 98 ILE A N 1
ATOM 774 C CA . ILE A 1 98 ? -8.047 11.361 5.715 1.00 88.69 98 ILE A CA 1
ATOM 775 C C . ILE A 1 98 ? -9.411 11.738 5.140 1.00 88.69 98 ILE A C 1
ATOM 777 O O . ILE A 1 98 ? -10.338 12.047 5.891 1.00 88.69 98 ILE A O 1
ATOM 781 N N . GLU A 1 99 ? -9.533 11.699 3.820 1.00 90.00 99 GLU A N 1
ATOM 782 C CA . GLU A 1 99 ? -10.752 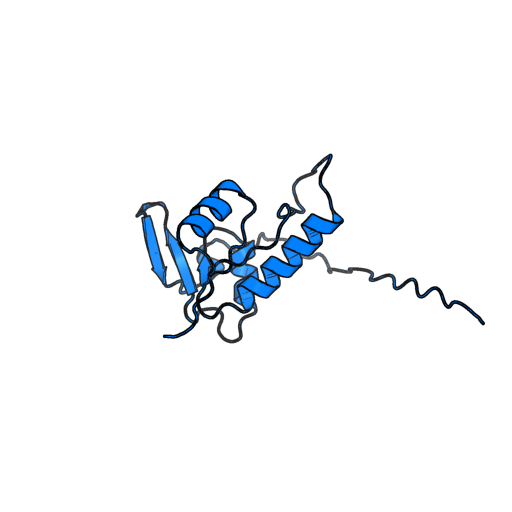12.040 3.090 1.00 90.00 99 GLU A CA 1
ATOM 783 C C . GLU A 1 99 ? -11.218 10.861 2.248 1.00 90.00 99 GLU A C 1
ATOM 785 O O . GLU A 1 99 ? -10.418 10.026 1.827 1.00 90.00 99 GLU A O 1
ATOM 790 N N . ARG A 1 100 ? -12.525 10.767 1.994 1.00 89.25 100 ARG A N 1
ATOM 791 C CA . ARG A 1 100 ? -13.049 9.750 1.081 1.00 89.25 100 ARG A CA 1
ATOM 792 C C . ARG A 1 100 ? -12.616 10.096 -0.344 1.00 89.25 100 ARG A C 1
ATOM 794 O O . ARG A 1 100 ? -12.762 11.232 -0.781 1.00 89.25 100 ARG A O 1
ATOM 801 N N . CYS A 1 101 ? -12.091 9.110 -1.060 1.00 84.25 101 CYS A N 1
ATOM 802 C CA . CYS A 1 101 ? -11.711 9.267 -2.455 1.00 84.25 101 CYS A CA 1
ATOM 803 C C . CYS A 1 101 ? -12.929 8.979 -3.338 1.00 84.25 101 CYS A C 1
ATOM 805 O O . CYS A 1 101 ? -13.519 7.901 -3.257 1.00 84.25 101 CYS A O 1
ATOM 807 N N . HIS A 1 102 ? -13.306 9.949 -4.169 1.00 79.94 102 HIS A N 1
ATOM 808 C CA . HIS A 1 102 ? -14.424 9.819 -5.106 1.00 79.94 102 HIS A CA 1
ATOM 809 C C . HIS A 1 102 ? -13.958 9.509 -6.532 1.00 79.94 102 HIS A C 1
ATOM 811 O O . HIS A 1 102 ? -14.756 9.073 -7.359 1.00 79.94 102 HIS A O 1
ATOM 817 N N . ASN A 1 103 ? -12.669 9.713 -6.816 1.00 73.50 103 ASN A N 1
ATOM 818 C CA . ASN A 1 103 ? -12.063 9.433 -8.105 1.00 73.50 103 ASN A CA 1
ATOM 819 C C . ASN A 1 103 ? -10.559 9.125 -7.953 1.00 73.50 103 ASN A C 1
ATOM 821 O O . ASN A 1 103 ? -9.798 9.933 -7.428 1.00 73.50 103 ASN A O 1
ATOM 825 N N . VAL A 1 104 ? -10.107 7.979 -8.477 1.00 64.94 104 VAL A N 1
ATOM 826 C CA . VAL A 1 104 ? -8.693 7.557 -8.443 1.00 64.94 104 VAL A CA 1
ATOM 827 C C . VAL A 1 104 ? -7.790 8.435 -9.320 1.00 64.94 104 VAL A C 1
ATOM 829 O O . VAL A 1 104 ? -6.581 8.455 -9.110 1.00 64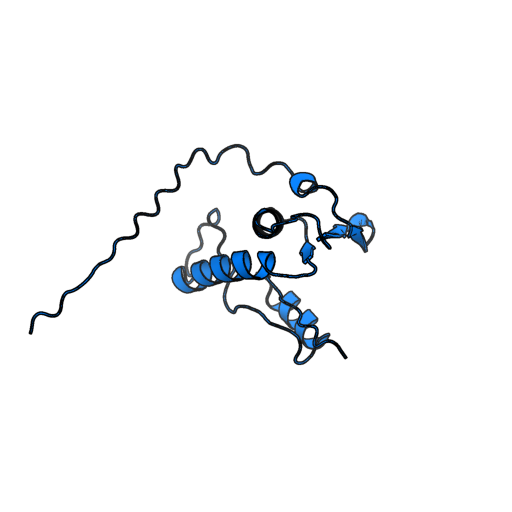.94 104 VAL A O 1
ATOM 832 N N . TYR A 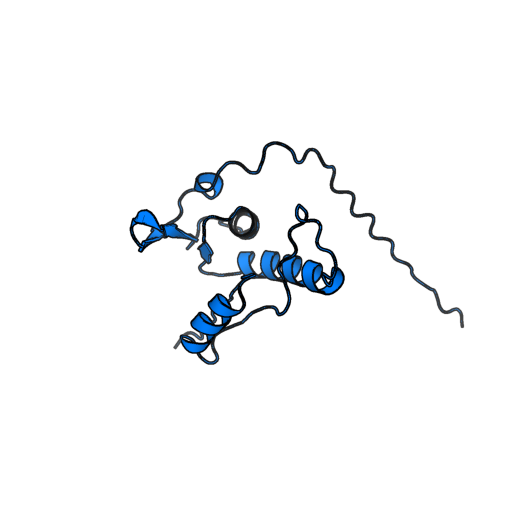1 105 ? -8.361 9.195 -10.262 1.00 61.56 105 TYR A N 1
ATOM 833 C CA . TYR A 1 105 ? -7.647 10.163 -11.102 1.00 61.56 105 TYR A CA 1
ATOM 834 C C . TYR A 1 105 ? -7.417 11.523 -10.428 1.00 61.56 105 TYR A C 1
ATOM 836 O O . TYR A 1 105 ? -6.782 12.388 -11.029 1.00 61.56 105 TYR A O 1
ATOM 844 N N . GLU A 1 106 ? -7.888 11.737 -9.193 1.00 60.31 106 GLU A N 1
ATOM 845 C CA . GLU A 1 106 ? -7.526 12.936 -8.413 1.00 60.31 106 GLU A CA 1
ATOM 846 C C . GLU A 1 106 ? -6.009 13.043 -8.185 1.00 60.31 106 GLU A C 1
ATOM 848 O O . GLU A 1 106 ? -5.493 14.134 -7.967 1.00 60.31 106 GLU A O 1
ATOM 853 N N . TYR A 1 107 ? -5.284 11.930 -8.321 1.00 55.97 107 TYR A N 1
ATOM 854 C CA . TYR A 1 107 ? -3.823 11.869 -8.272 1.00 55.97 107 TYR A CA 1
ATOM 855 C C . TYR A 1 107 ? -3.135 12.033 -9.635 1.00 55.97 107 TYR A C 1
ATOM 857 O O . TYR A 1 107 ? -1.941 11.769 -9.768 1.00 55.97 107 TYR A O 1
ATOM 865 N N . GLY A 1 108 ? -3.882 12.502 -10.636 1.00 46.44 108 GLY A N 1
ATOM 866 C CA . GLY A 1 108 ? -3.429 12.734 -12.002 1.00 46.44 108 GLY A CA 1
ATOM 867 C C . GLY A 1 108 ? -3.899 11.646 -12.975 1.00 46.44 108 GLY A C 1
ATOM 868 O O . GLY A 1 108 ? -4.206 10.519 -12.569 1.00 46.44 108 GLY A O 1
ATOM 869 N N . PRO A 1 109 ? -3.978 11.950 -14.285 1.00 44.50 109 PRO A N 1
ATOM 870 C CA . PRO A 1 109 ? -4.102 10.898 -15.284 1.00 44.50 109 PRO A CA 1
ATOM 871 C C . PRO A 1 109 ? -2.900 9.947 -15.144 1.00 44.50 109 PRO A C 1
ATOM 873 O O . PRO A 1 109 ? -1.805 10.416 -14.817 1.00 44.50 109 PRO A O 1
ATOM 876 N N . PRO A 1 110 ? -3.047 8.635 -15.425 1.00 48.47 110 PRO A N 1
ATOM 877 C CA . PRO A 1 110 ? -1.872 7.804 -15.662 1.00 48.47 110 PRO A CA 1
ATOM 878 C C . PRO A 1 110 ? -0.998 8.535 -16.690 1.00 48.47 110 PRO A C 1
ATOM 880 O O . PRO A 1 110 ? -1.570 9.147 -17.606 1.00 48.47 110 PRO A O 1
ATOM 883 N N . PRO A 1 111 ? 0.339 8.547 -16.537 1.00 42.59 111 PRO A N 1
ATOM 884 C CA . PRO A 1 111 ? 1.211 9.242 -17.472 1.00 42.59 111 PRO A CA 1
ATOM 885 C C . PRO A 1 111 ? 0.778 8.899 -18.900 1.00 42.59 111 PRO A C 1
ATOM 887 O O . PRO A 1 111 ? 0.629 7.728 -19.260 1.00 42.59 111 PRO A O 1
ATOM 890 N N . LYS A 1 112 ? 0.452 9.932 -19.691 1.00 39.53 112 LYS A N 1
ATOM 891 C CA . LYS A 1 112 ? 0.149 9.756 -21.113 1.00 39.53 112 LYS A CA 1
ATOM 892 C C . LYS A 1 112 ? 1.376 9.066 -21.706 1.00 39.53 112 LYS A C 1
ATOM 894 O O . LYS A 1 112 ? 2.446 9.656 -21.668 1.00 39.53 112 LYS A O 1
ATOM 899 N N . ILE A 1 113 ? 1.166 7.860 -22.236 1.00 40.44 113 ILE A N 1
ATOM 900 C CA . ILE A 1 113 ? 2.124 6.879 -22.783 1.00 40.44 113 ILE A CA 1
ATOM 901 C C . ILE A 1 113 ? 2.258 5.650 -21.868 1.00 40.44 113 ILE A C 1
ATOM 903 O O . ILE A 1 113 ? 3.200 5.495 -21.107 1.00 40.44 113 ILE A O 1
ATOM 907 N N . MET A 1 114 ? 1.346 4.699 -22.063 1.00 34.31 114 MET A N 1
ATOM 908 C CA . MET A 1 114 ? 1.713 3.285 -22.181 1.00 34.31 114 MET A CA 1
ATOM 909 C C . MET A 1 114 ? 0.944 2.714 -23.378 1.00 34.31 114 MET A C 1
ATOM 911 O O . MET A 1 114 ? 0.041 1.900 -23.250 1.00 34.31 114 MET A O 1
ATOM 915 N N . ASN A 1 115 ? 1.332 3.164 -24.577 1.00 32.53 115 ASN A N 1
ATOM 916 C CA . ASN A 1 115 ? 1.218 2.356 -25.797 1.00 32.53 115 ASN A CA 1
ATOM 917 C C . ASN A 1 115 ? 2.361 1.321 -25.843 1.00 32.53 115 ASN A C 1
ATOM 919 O O . ASN A 1 115 ? 2.904 1.022 -26.902 1.00 32.53 115 ASN A O 1
ATOM 923 N N . SER A 1 116 ? 2.776 0.784 -24.697 1.00 32.53 116 SER A N 1
ATOM 924 C CA . SER A 1 116 ? 3.561 -0.437 -24.666 1.00 32.53 116 SER A CA 1
ATOM 925 C C . SER A 1 116 ? 2.560 -1.578 -24.626 1.00 32.53 116 SER A C 1
ATOM 927 O O . SER A 1 116 ? 1.917 -1.848 -23.614 1.00 32.53 116 SER A O 1
ATOM 929 N N . GLN A 1 117 ? 2.396 -2.246 -25.766 1.00 32.66 117 GLN A N 1
ATOM 930 C CA . GLN A 1 117 ? 1.939 -3.626 -25.755 1.00 32.66 117 GLN A CA 1
ATOM 931 C C . GLN A 1 117 ? 2.859 -4.372 -24.776 1.00 32.66 117 GLN A C 1
ATOM 933 O O . GLN A 1 117 ? 4.037 -4.585 -25.060 1.00 32.66 117 GLN A O 1
ATOM 938 N N . LEU A 1 118 ? 2.349 -4.658 -23.576 1.00 31.14 118 LEU A N 1
ATOM 939 C CA . LEU A 1 118 ? 3.038 -5.408 -22.533 1.00 31.14 118 LEU A CA 1
ATOM 940 C C . LEU A 1 118 ? 3.172 -6.860 -23.005 1.00 31.14 118 LEU A C 1
ATOM 942 O O . LEU A 1 118 ? 2.393 -7.728 -22.623 1.00 31.14 118 LEU A O 1
ATOM 946 N N . TYR A 1 119 ? 4.156 -7.135 -23.856 1.00 27.75 119 TYR A N 1
ATOM 947 C CA . TYR A 1 119 ? 4.611 -8.496 -24.097 1.00 27.75 119 TYR A CA 1
ATOM 948 C C . TYR A 1 119 ? 5.611 -8.858 -23.003 1.00 27.75 119 TYR A C 1
ATOM 950 O O . TYR A 1 119 ? 6.818 -8.700 -23.166 1.00 27.75 119 TYR A O 1
ATOM 958 N N . CYS A 1 120 ? 5.117 -9.371 -21.878 1.00 29.17 120 CYS A N 1
ATOM 959 C CA . CYS A 1 120 ? 5.955 -10.231 -21.054 1.00 29.17 120 CYS A CA 1
ATOM 960 C C . CYS A 1 120 ? 6.013 -11.587 -21.763 1.00 29.17 120 CYS A C 1
ATOM 962 O O . CYS A 1 120 ? 5.054 -12.360 -21.726 1.00 29.17 120 CYS A O 1
ATOM 964 N N . ARG A 1 121 ? 7.105 -11.863 -22.483 1.00 27.02 121 ARG A N 1
ATOM 965 C CA . ARG A 1 121 ? 7.350 -13.201 -23.026 1.00 27.02 121 ARG A CA 1
ATOM 966 C C . ARG A 1 121 ? 7.700 -14.100 -21.844 1.00 27.02 121 ARG A C 1
ATOM 968 O O . ARG A 1 121 ? 8.859 -14.189 -21.456 1.00 27.02 121 ARG A O 1
ATOM 975 N N . VAL A 1 122 ? 6.692 -14.736 -21.253 1.00 30.30 122 VAL A N 1
ATOM 976 C CA . VAL A 1 122 ? 6.902 -15.794 -20.263 1.00 30.30 122 VAL A CA 1
ATOM 977 C C . VAL A 1 122 ? 7.547 -16.968 -20.999 1.00 30.30 122 VAL A C 1
ATOM 979 O O . VAL A 1 122 ? 6.879 -17.721 -21.706 1.00 30.30 122 VAL A O 1
ATOM 982 N N . VAL A 1 123 ? 8.872 -17.077 -20.912 1.00 31.20 123 VAL A N 1
ATOM 983 C CA . VAL A 1 123 ? 9.609 -18.231 -21.430 1.00 31.20 123 VAL A CA 1
ATOM 984 C C . VAL A 1 123 ? 9.534 -19.321 -20.369 1.00 31.20 123 VAL A C 1
ATOM 986 O O . VAL A 1 123 ? 10.273 -19.304 -19.390 1.00 31.20 123 VAL A O 1
ATOM 989 N N . PHE A 1 124 ? 8.621 -20.271 -20.554 1.00 28.09 124 PHE A N 1
ATOM 990 C CA . PHE A 1 124 ? 8.652 -21.519 -19.802 1.00 28.09 124 PHE A CA 1
ATOM 991 C C . PHE A 1 124 ? 9.792 -22.382 -20.349 1.00 28.09 124 PHE A C 1
ATOM 993 O O . PHE A 1 124 ? 9.633 -23.051 -21.367 1.00 28.09 124 PHE A O 1
ATOM 1000 N N . ASN A 1 125 ? 10.943 -22.384 -19.675 1.00 33.41 125 ASN A N 1
ATOM 1001 C CA . ASN A 1 125 ? 11.914 -23.460 -19.854 1.00 33.41 125 ASN A CA 1
ATOM 1002 C C . ASN A 1 125 ? 11.406 -24.677 -19.079 1.00 33.41 125 ASN A C 1
ATOM 1004 O O . ASN A 1 125 ? 11.709 -24.865 -17.903 1.00 33.41 125 ASN A O 1
ATOM 1008 N N . CYS A 1 126 ? 10.585 -25.486 -19.743 1.00 32.06 126 CYS A N 1
ATOM 1009 C CA . CYS A 1 126 ? 10.278 -26.826 -19.275 1.00 32.06 126 CYS A CA 1
ATOM 1010 C C . CYS A 1 126 ? 11.461 -27.715 -19.673 1.00 32.06 126 CYS A C 1
ATOM 1012 O O . CYS A 1 126 ? 11.529 -28.207 -20.797 1.00 32.06 126 CYS A O 1
ATOM 1014 N N . SER A 1 127 ? 12.447 -27.861 -18.786 1.00 42.56 127 SER A N 1
ATOM 1015 C CA . SER A 1 127 ? 13.425 -28.935 -18.919 1.00 42.56 127 SER A CA 1
ATOM 1016 C C . SER A 1 127 ? 12.736 -30.238 -18.530 1.00 42.56 127 SER A C 1
ATOM 1018 O O . SER A 1 127 ? 12.671 -30.620 -17.362 1.00 42.56 127 SER A O 1
ATOM 1020 N N . SER A 1 128 ? 12.187 -30.915 -19.535 1.00 42.38 128 SER A N 1
ATOM 1021 C CA . SER A 1 128 ? 11.829 -32.323 -19.450 1.00 42.38 128 SER A CA 1
ATOM 1022 C C . SER A 1 128 ? 13.077 -33.089 -19.008 1.00 42.38 128 SER A C 1
ATOM 1024 O O . SER A 1 128 ? 14.021 -33.248 -19.778 1.00 42.38 128 SER A O 1
ATOM 1026 N N . ARG A 1 129 ? 13.119 -33.530 -17.747 1.00 42.31 129 ARG A N 1
ATOM 1027 C CA . ARG A 1 129 ? 13.968 -34.660 -17.373 1.00 42.31 129 ARG A CA 1
ATOM 1028 C C . ARG A 1 129 ? 13.329 -35.885 -18.011 1.00 42.31 129 ARG A C 1
ATOM 1030 O O . ARG A 1 129 ? 12.303 -36.360 -17.532 1.00 42.31 129 ARG A O 1
ATOM 1037 N N . GLU A 1 130 ? 13.889 -36.311 -19.134 1.00 44.56 130 GLU A N 1
ATOM 1038 C CA . GLU A 1 130 ? 13.654 -37.649 -19.662 1.00 44.56 130 GLU A CA 1
ATOM 1039 C C . GLU A 1 130 ? 14.186 -38.686 -18.659 1.00 44.56 130 GLU A C 1
ATOM 1041 O O . GLU A 1 130 ? 15.154 -38.427 -17.936 1.00 44.56 130 GLU A O 1
ATOM 1046 N N . MET A 1 131 ? 13.443 -39.793 -18.579 1.00 37.25 131 MET A N 1
ATOM 1047 C CA . MET A 1 131 ? 13.689 -40.988 -17.765 1.00 37.25 131 MET A CA 1
ATOM 1048 C C . MET A 1 131 ? 15.059 -41.615 -18.011 1.00 37.25 131 MET A C 1
ATOM 1050 O O . MET A 1 131 ? 15.508 -41.607 -19.177 1.00 37.25 131 MET A O 1
#

Organism: NCBI:txid392033